Protein AF-A0A9E3B1V8-F1 (afdb_monomer)

Foldseek 3Di:
DQQLQAAQAQLDGDCVQQPPVDQKGFRPPPVDRDIDGSVVSSVSLVVQLVVVQVVVCVVPVDRLVPDPVPDPVSVVVSVVVSSPHHDDPVVVVVVVVPPDDD

Structure (mmCIF, N/CA/C/O backbone):
data_AF-A0A9E3B1V8-F1
#
_entry.id   AF-A0A9E3B1V8-F1
#
loop_
_atom_site.group_PDB
_atom_site.id
_atom_site.type_symbol
_atom_site.label_atom_id
_atom_site.label_alt_id
_atom_site.label_comp_id
_atom_site.label_asym_id
_atom_site.label_entity_id
_atom_site.label_seq_id
_atom_site.pdbx_PDB_ins_code
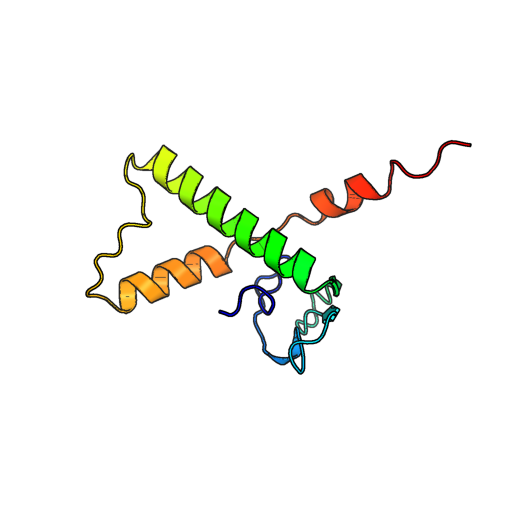_atom_site.Cartn_x
_atom_site.Cartn_y
_atom_site.Cartn_z
_atom_site.occupancy
_atom_site.B_iso_or_equiv
_atom_site.auth_seq_id
_atom_site.auth_comp_id
_atom_site.auth_asym_id
_atom_site.auth_atom_id
_atom_site.pdbx_PDB_model_num
ATOM 1 N N . ASP A 1 1 ? 4.212 -12.577 4.305 1.00 50.88 1 ASP A N 1
ATOM 2 C CA . ASP A 1 1 ? 3.612 -11.474 3.531 1.00 50.88 1 ASP A CA 1
ATOM 3 C C . ASP A 1 1 ? 2.993 -10.408 4.420 1.00 50.88 1 ASP A C 1
ATOM 5 O O . ASP A 1 1 ? 2.148 -10.707 5.257 1.00 50.88 1 ASP A O 1
ATOM 9 N N . TYR A 1 2 ? 3.456 -9.167 4.253 1.00 67.94 2 TYR A N 1
ATOM 10 C CA . TYR A 1 2 ? 3.103 -7.984 5.059 1.00 67.94 2 TYR A CA 1
ATOM 11 C C . TYR A 1 2 ? 2.197 -7.000 4.298 1.00 67.94 2 TYR A C 1
ATOM 13 O O . TYR A 1 2 ? 2.016 -5.856 4.714 1.00 67.94 2 TYR A O 1
ATOM 21 N N . THR A 1 3 ? 1.621 -7.427 3.170 1.00 80.62 3 THR A N 1
ATOM 22 C CA . THR A 1 3 ? 0.865 -6.568 2.243 1.00 80.62 3 THR A CA 1
ATOM 23 C C . THR A 1 3 ? -0.333 -5.887 2.890 1.00 80.62 3 THR A C 1
ATOM 25 O O . THR A 1 3 ? -0.633 -4.763 2.530 1.00 80.62 3 THR A O 1
ATOM 28 N N . SER A 1 4 ? -0.984 -6.487 3.886 1.00 87.94 4 SER A N 1
ATOM 29 C CA . SER A 1 4 ? -2.102 -5.855 4.605 1.00 87.94 4 SER A CA 1
ATOM 30 C C . SER A 1 4 ? -1.690 -5.103 5.883 1.00 87.94 4 SER A C 1
ATOM 32 O O . SER A 1 4 ? -2.557 -4.761 6.679 1.00 87.94 4 SER A O 1
ATOM 34 N N . LYS A 1 5 ? -0.387 -4.956 6.163 1.00 93.19 5 LYS A N 1
ATOM 35 C CA . LYS A 1 5 ? 0.152 -4.264 7.354 1.00 93.19 5 LYS A CA 1
ATOM 36 C C . LYS A 1 5 ? 0.862 -2.952 6.995 1.00 93.19 5 LYS A C 1
ATOM 38 O O . LYS A 1 5 ? 1.034 -2.104 7.867 1.00 93.19 5 LYS A O 1
ATOM 43 N N . ALA A 1 6 ? 1.247 -2.770 5.732 1.00 93.06 6 ALA A N 1
ATOM 44 C CA . ALA A 1 6 ? 1.850 -1.539 5.235 1.00 93.06 6 ALA A CA 1
ATOM 45 C C . ALA A 1 6 ? 0.778 -0.493 4.912 1.00 93.06 6 ALA A C 1
ATOM 47 O O . ALA A 1 6 ? -0.160 -0.771 4.160 1.00 93.06 6 ALA A O 1
ATOM 48 N N . CYS A 1 7 ? 0.914 0.709 5.470 1.00 93.44 7 CYS A N 1
ATOM 49 C CA . CYS A 1 7 ? 0.027 1.816 5.145 1.00 93.44 7 CYS A CA 1
ATOM 50 C C . CYS A 1 7 ? 0.293 2.302 3.715 1.00 93.44 7 CYS A C 1
ATOM 52 O O . CYS A 1 7 ? 1.395 2.783 3.451 1.00 93.44 7 CYS A O 1
ATOM 54 N N . PRO A 1 8 ? -0.700 2.267 2.809 1.00 92.88 8 PRO A N 1
ATOM 55 C CA . PRO A 1 8 ? -0.511 2.769 1.456 1.00 92.88 8 PRO A CA 1
ATOM 56 C C . PRO A 1 8 ? -0.336 4.294 1.435 1.00 92.88 8 PRO A C 1
ATOM 58 O O . PRO A 1 8 ? 0.227 4.813 0.487 1.00 92.88 8 PRO A O 1
ATOM 61 N N . MET A 1 9 ? -0.776 5.020 2.468 1.00 91.94 9 MET A N 1
ATOM 62 C CA . MET A 1 9 ? -0.729 6.489 2.498 1.00 91.94 9 MET A CA 1
ATOM 63 C C . MET A 1 9 ? 0.614 7.052 2.959 1.00 91.94 9 MET A C 1
ATOM 65 O O . MET A 1 9 ? 1.029 8.093 2.469 1.00 91.94 9 MET A O 1
ATOM 69 N N . CYS A 1 10 ? 1.288 6.389 3.905 1.00 91.81 10 CYS A N 1
ATOM 70 C CA . CYS A 1 10 ? 2.522 6.902 4.517 1.00 91.81 10 CYS A CA 1
ATOM 71 C C . CYS A 1 10 ? 3.670 5.881 4.570 1.00 91.81 10 CYS A C 1
ATOM 73 O O . CYS A 1 10 ? 4.753 6.211 5.040 1.00 91.81 10 CYS A O 1
ATOM 75 N N . GLY A 1 11 ? 3.448 4.632 4.146 1.00 90.50 11 GLY A N 1
ATOM 76 C CA . GLY A 1 11 ? 4.438 3.544 4.174 1.00 90.50 11 GLY A CA 1
ATOM 77 C C . GLY A 1 11 ? 4.680 2.896 5.533 1.00 90.50 11 GLY A C 1
ATOM 78 O O . GLY A 1 11 ? 5.280 1.822 5.591 1.00 90.50 11 GLY A O 1
ATOM 79 N N . HIS A 1 12 ? 4.187 3.499 6.621 1.00 92.06 12 HIS A N 1
ATOM 80 C CA . HIS A 1 12 ? 4.348 2.956 7.972 1.00 92.06 12 HIS A CA 1
ATOM 81 C C . HIS A 1 12 ? 3.822 1.525 8.038 1.00 92.06 12 HIS A C 1
ATOM 83 O O . HIS A 1 12 ? 2.657 1.264 7.719 1.00 92.06 12 HIS A O 1
ATOM 89 N N . THR A 1 13 ? 4.682 0.600 8.453 1.00 92.62 13 THR A N 1
ATOM 90 C CA . THR A 1 13 ? 4.381 -0.829 8.503 1.00 92.62 13 THR A CA 1
ATOM 91 C C . THR A 1 13 ? 4.586 -1.321 9.922 1.00 92.62 13 THR A C 1
ATOM 93 O O 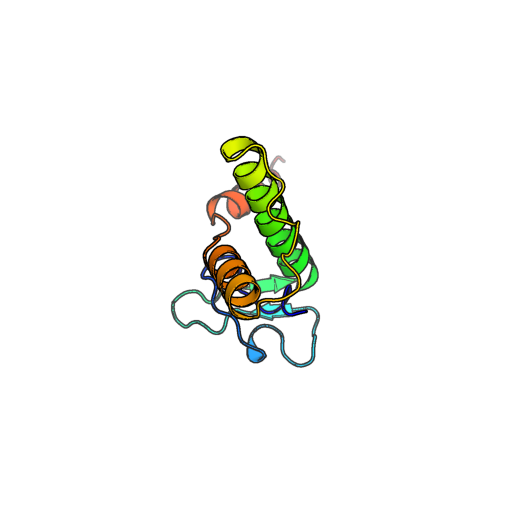. THR A 1 13 ? 5.701 -1.328 10.431 1.00 92.62 13 THR A O 1
ATOM 96 N N . GLN A 1 14 ? 3.505 -1.755 10.560 1.00 92.81 14 GLN A N 1
ATOM 97 C CA . GLN A 1 14 ? 3.538 -2.288 11.915 1.00 92.81 14 GLN A CA 1
ATOM 98 C C . GLN A 1 14 ? 2.481 -3.378 12.055 1.00 92.81 14 GLN A C 1
ATOM 100 O O . GLN A 1 14 ? 1.447 -3.352 11.387 1.00 92.81 14 GLN A O 1
ATOM 105 N N . GLU A 1 15 ? 2.718 -4.359 12.920 1.00 93.12 15 GLU A N 1
ATOM 106 C CA . GLU A 1 15 ? 1.740 -5.422 13.162 1.00 93.12 15 GLU A CA 1
ATOM 107 C C . GLU A 1 15 ? 0.423 -4.891 13.735 1.00 93.12 15 GLU A C 1
ATOM 109 O O . GLU A 1 15 ? -0.654 -5.315 13.314 1.00 93.12 15 GLU A O 1
ATOM 114 N N . SER A 1 16 ? 0.511 -3.895 14.613 1.00 94.81 16 SER A N 1
ATOM 115 C CA . SER A 1 16 ? -0.630 -3.180 15.181 1.00 94.81 16 SER A CA 1
ATOM 116 C C . SER A 1 16 ? -1.449 -2.405 14.146 1.00 94.81 16 SER A C 1
ATOM 118 O O . SER A 1 16 ? -2.581 -2.043 14.449 1.00 94.81 16 SER A O 1
ATOM 120 N N . ASN A 1 17 ? -0.961 -2.220 12.911 1.00 95.31 17 ASN A N 1
ATOM 121 C CA . ASN A 1 17 ? -1.788 -1.653 11.845 1.00 95.31 17 ASN A CA 1
ATOM 122 C C . ASN A 1 17 ? -2.942 -2.589 11.435 1.00 95.31 17 ASN A C 1
ATOM 124 O O . ASN A 1 17 ? -3.964 -2.133 10.923 1.00 95.31 17 ASN A O 1
ATOM 128 N N . ARG A 1 18 ? -2.780 -3.904 11.644 1.00 95.00 18 ARG A N 1
ATOM 129 C CA . ARG A 1 18 ? -3.806 -4.937 11.430 1.00 95.00 18 ARG A CA 1
ATOM 130 C C . ARG A 1 18 ? -3.699 -5.992 12.543 1.00 95.00 18 ARG A C 1
ATOM 132 O O . ARG A 1 18 ? -3.173 -7.089 12.307 1.00 95.00 18 ARG A O 1
ATOM 139 N N . PRO A 1 19 ? -4.175 -5.684 13.761 1.00 93.06 19 PRO A N 1
ATOM 140 C CA . PRO A 1 19 ? -4.017 -6.572 14.904 1.00 93.06 19 PRO A CA 1
ATOM 141 C C . PRO A 1 19 ? -4.773 -7.886 14.675 1.00 93.06 19 PRO A C 1
ATOM 143 O O . PRO A 1 19 ? -5.873 -7.895 14.118 1.00 93.06 19 PRO A O 1
ATOM 146 N N . ARG A 1 20 ? -4.174 -9.010 15.092 1.00 90.31 20 ARG A N 1
ATOM 147 C CA . ARG A 1 20 ? -4.755 -10.368 14.991 1.00 90.31 20 ARG A CA 1
ATOM 148 C C . ARG A 1 20 ? -5.254 -10.750 13.585 1.00 90.31 20 ARG A C 1
ATOM 150 O O . ARG A 1 20 ? -6.176 -11.547 13.457 1.00 90.31 20 ARG A O 1
ATOM 157 N N . LYS A 1 21 ? -4.667 -10.177 12.524 1.00 88.81 21 LYS A N 1
ATOM 158 C CA . LYS A 1 21 ? -5.115 -10.361 11.126 1.00 88.81 21 LYS A CA 1
ATOM 159 C C . LYS A 1 21 ? -6.601 -9.999 10.911 1.00 88.81 21 LYS A C 1
ATOM 161 O O . LYS A 1 21 ? -7.243 -10.542 10.017 1.00 88.81 21 LYS A O 1
ATOM 166 N N . GLY A 1 22 ? -7.139 -9.059 11.692 1.00 90.69 22 GLY A N 1
ATOM 167 C CA . GLY A 1 22 ? -8.542 -8.642 11.613 1.00 90.69 22 GLY A CA 1
ATOM 168 C C . GLY A 1 22 ? -8.937 -8.001 10.276 1.00 90.69 22 GLY A C 1
ATOM 169 O O . GLY A 1 22 ? -8.087 -7.659 9.455 1.00 90.69 22 GLY A O 1
ATOM 170 N N . LEU A 1 23 ? -10.242 -7.824 10.063 1.00 94.81 23 LEU A N 1
ATOM 171 C CA . LEU A 1 23 ? -10.806 -7.242 8.835 1.00 94.81 23 LEU A CA 1
ATOM 172 C C . LEU A 1 23 ? -10.520 -5.744 8.677 1.00 94.81 23 LEU A C 1
ATOM 174 O O . LEU A 1 23 ? -10.524 -5.226 7.564 1.00 94.81 23 LEU A O 1
ATOM 178 N N . ARG A 1 24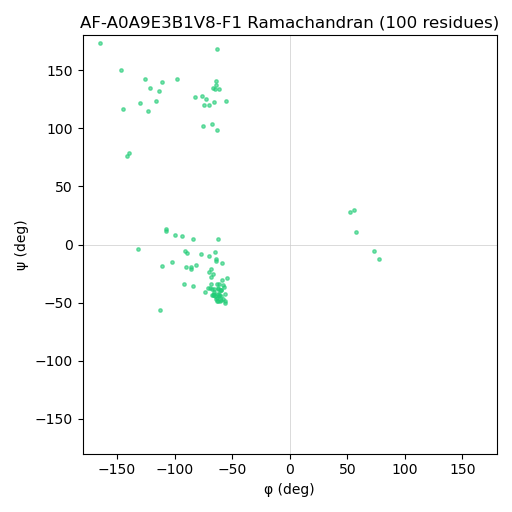 ? -10.256 -5.034 9.779 1.00 96.06 24 ARG A N 1
ATOM 179 C CA . ARG A 1 24 ? -9.946 -3.602 9.758 1.00 96.06 24 ARG A CA 1
ATOM 180 C C . ARG A 1 24 ? -8.445 -3.351 9.799 1.00 96.06 24 ARG A C 1
ATOM 182 O O . ARG A 1 24 ? -7.706 -4.023 10.517 1.00 96.06 24 ARG A O 1
ATOM 189 N N . PHE A 1 25 ? -8.038 -2.336 9.055 1.00 96.31 25 PHE A N 1
ATOM 190 C CA . PHE A 1 25 ? -6.721 -1.732 9.090 1.00 96.31 25 PHE A CA 1
ATOM 191 C C . PHE A 1 25 ? -6.822 -0.322 9.676 1.00 96.31 25 PHE A C 1
ATOM 193 O O . PHE A 1 25 ? -7.748 0.420 9.340 1.00 96.31 25 PHE A O 1
ATOM 200 N N . ALA A 1 26 ? -5.852 0.054 10.506 1.00 96.94 26 ALA A N 1
ATOM 201 C CA . ALA A 1 26 ? -5.691 1.409 11.018 1.00 96.94 26 ALA A CA 1
ATOM 202 C C . ALA A 1 26 ? -4.204 1.745 11.154 1.00 96.94 26 ALA A C 1
ATOM 204 O O . ALA A 1 26 ? -3.497 1.111 11.934 1.00 96.94 26 ALA A O 1
ATOM 205 N N . CYS A 1 27 ? -3.720 2.736 10.409 1.00 96.19 27 CYS A N 1
ATOM 206 C CA . CYS A 1 27 ? -2.328 3.154 10.479 1.00 96.19 27 CYS A CA 1
ATOM 207 C C . CYS A 1 27 ? -2.006 3.746 11.857 1.00 96.19 27 CYS A C 1
ATOM 209 O O . CYS A 1 27 ? -2.617 4.729 12.262 1.00 96.19 27 CYS A O 1
ATOM 211 N N . GLN A 1 28 ? -1.014 3.175 12.540 1.00 96.81 28 GLN A N 1
ATOM 212 C CA . GLN A 1 28 ? -0.558 3.626 13.860 1.00 96.81 28 GLN A CA 1
ATOM 213 C C . GLN A 1 28 ? 0.444 4.791 13.800 1.00 96.81 28 GLN A C 1
ATOM 215 O O . GLN A 1 28 ? 0.986 5.192 14.824 1.00 96.81 28 GLN A O 1
ATOM 220 N N . ASN A 1 29 ? 0.721 5.335 12.611 1.00 95.19 29 ASN A N 1
ATOM 221 C CA . ASN A 1 29 ? 1.494 6.566 12.505 1.00 95.19 29 ASN A CA 1
ATOM 222 C C . ASN A 1 29 ? 0.606 7.752 12.912 1.00 95.19 29 ASN A C 1
ATOM 224 O O . ASN A 1 29 ? -0.408 8.014 12.257 1.00 95.19 29 ASN A O 1
ATOM 228 N N . ASN A 1 30 ? 1.033 8.471 13.954 1.00 94.19 30 ASN A N 1
ATOM 229 C CA . ASN A 1 30 ? 0.326 9.602 14.558 1.00 94.19 30 ASN A CA 1
ATOM 230 C C . ASN A 1 30 ? -0.033 10.714 13.561 1.00 94.19 30 ASN A C 1
ATOM 232 O O . ASN A 1 30 ? -1.035 11.392 13.755 1.00 94.19 30 ASN A O 1
ATOM 236 N N . THR A 1 31 ? 0.744 10.899 12.491 1.00 94.62 31 THR A N 1
ATOM 237 C CA . THR A 1 31 ? 0.468 11.929 11.473 1.00 94.62 31 THR A CA 1
ATOM 238 C C . THR A 1 31 ? -0.393 11.431 10.310 1.00 94.62 31 THR A C 1
ATOM 240 O O . THR A 1 31 ? -0.765 12.224 9.451 1.00 94.62 31 THR A O 1
ATOM 243 N N . CYS A 1 32 ? -0.713 10.132 10.251 1.00 93.75 32 CYS A N 1
ATOM 244 C CA . CYS A 1 32 ? -1.457 9.531 9.143 1.00 93.75 32 CYS A CA 1
ATOM 245 C C . CYS A 1 32 ? -2.852 9.048 9.549 1.00 93.75 32 CYS A C 1
ATOM 247 O O . CYS A 1 32 ? -3.829 9.415 8.905 1.00 93.75 32 CYS A O 1
ATOM 249 N N . GLY A 1 33 ? -2.954 8.172 10.555 1.00 94.19 33 GLY A N 1
ATOM 250 C CA . GLY A 1 33 ? -4.239 7.660 11.055 1.00 94.19 33 GLY A CA 1
ATOM 251 C C . GLY A 1 33 ? -5.149 6.950 10.034 1.00 94.19 33 GLY A C 1
ATOM 252 O O . GLY A 1 33 ? -6.311 6.697 10.338 1.00 94.19 33 GLY A O 1
ATOM 253 N N . TYR A 1 34 ? -4.674 6.628 8.824 1.00 94.50 34 TYR A N 1
ATOM 254 C CA . TYR A 1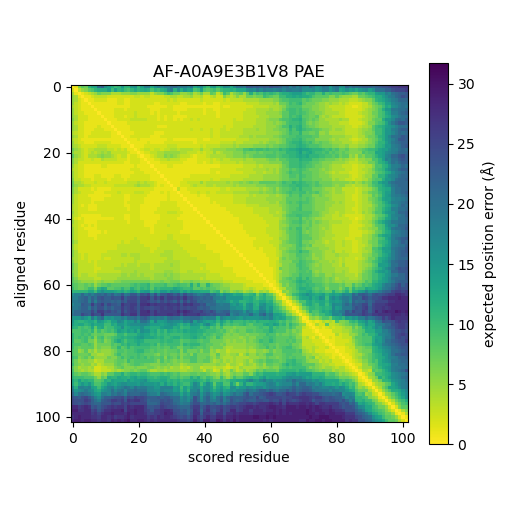 34 ? -5.522 6.109 7.745 1.00 94.50 34 TYR A CA 1
ATOM 255 C C . TYR A 1 34 ? -6.195 4.775 8.099 1.00 94.50 34 TYR A C 1
ATOM 257 O O . TYR A 1 34 ? -5.523 3.843 8.549 1.00 94.50 34 TYR A O 1
ATOM 265 N N . THR A 1 35 ? -7.499 4.648 7.834 1.00 95.25 35 THR A N 1
ATOM 266 C CA . THR A 1 35 ? -8.281 3.435 8.126 1.00 95.25 35 THR A CA 1
ATOM 267 C C . THR A 1 35 ? -9.009 2.913 6.890 1.00 95.25 35 THR A C 1
ATOM 269 O O . THR A 1 35 ? -9.475 3.687 6.056 1.00 95.25 35 THR A O 1
ATOM 272 N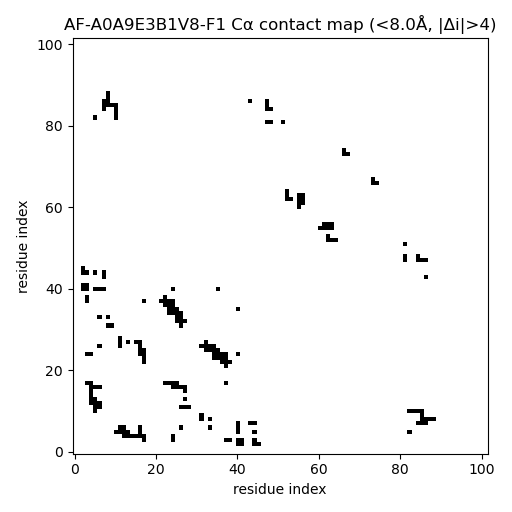 N . LEU A 1 36 ? -9.080 1.584 6.750 1.00 95.19 36 LEU A N 1
ATOM 273 C CA . LEU A 1 36 ? -9.800 0.913 5.659 1.00 95.19 36 LEU A CA 1
ATOM 274 C C . LEU A 1 36 ? -10.012 -0.580 5.975 1.00 95.19 36 LEU A C 1
ATOM 276 O O . LEU A 1 36 ? -9.463 -1.110 6.942 1.00 95.19 36 LEU A O 1
ATOM 280 N N . HIS A 1 37 ? -10.770 -1.290 5.137 1.00 95.81 37 HIS A N 1
ATOM 281 C CA . HIS A 1 37 ? -10.780 -2.753 5.131 1.00 95.81 37 HIS A CA 1
ATOM 282 C C . HIS A 1 37 ? -9.408 -3.321 4.730 1.00 95.81 37 HIS A C 1
ATOM 284 O O . HIS A 1 37 ? -8.783 -2.854 3.773 1.00 95.81 37 HIS A O 1
ATOM 290 N N . ALA A 1 38 ? -8.951 -4.358 5.428 1.00 94.75 38 ALA A N 1
ATOM 291 C CA . ALA A 1 38 ? -7.636 -4.962 5.234 1.00 94.75 38 ALA A CA 1
ATOM 292 C C . ALA A 1 38 ? -7.439 -5.534 3.820 1.00 94.75 38 ALA A C 1
ATOM 294 O O . ALA A 1 38 ? -6.337 -5.444 3.278 1.00 94.75 38 ALA A O 1
ATOM 295 N N . ASP A 1 39 ? -8.496 -6.061 3.201 1.00 94.56 39 ASP A N 1
ATOM 296 C CA . ASP A 1 39 ? -8.426 -6.585 1.830 1.00 94.56 39 ASP A CA 1
ATOM 297 C C . ASP A 1 39 ? -8.241 -5.469 0.798 1.00 94.56 39 ASP A C 1
ATOM 299 O O . ASP A 1 39 ? -7.454 -5.616 -0.133 1.00 94.56 39 ASP A O 1
ATOM 303 N N . LEU A 1 40 ? -8.878 -4.308 1.001 1.00 94.06 40 LEU A N 1
ATOM 304 C CA . LEU A 1 40 ? -8.679 -3.137 0.141 1.00 94.06 40 LEU A CA 1
ATOM 305 C C . LEU A 1 40 ? -7.266 -2.563 0.296 1.00 94.06 40 LEU A C 1
ATOM 307 O O . LEU A 1 40 ? -6.654 -2.161 -0.692 1.00 94.06 40 LEU A O 1
ATOM 311 N N . ILE A 1 41 ? -6.719 -2.559 1.517 1.00 94.81 41 ILE A N 1
ATOM 312 C CA . ILE A 1 41 ? -5.307 -2.219 1.756 1.00 94.81 41 ILE A CA 1
ATOM 313 C C . ILE A 1 41 ? -4.394 -3.181 0.996 1.00 94.81 41 ILE A C 1
ATOM 315 O O . ILE A 1 41 ? -3.485 -2.740 0.292 1.00 94.81 41 ILE A O 1
ATOM 319 N N . GLY A 1 42 ? -4.661 -4.486 1.098 1.00 93.06 42 GLY A N 1
ATOM 320 C CA . GLY A 1 42 ? -3.932 -5.514 0.363 1.00 93.06 42 GLY A CA 1
ATOM 321 C C . GLY A 1 42 ? -3.975 -5.277 -1.146 1.00 93.06 42 GLY A C 1
ATOM 322 O O . GLY A 1 42 ? -2.923 -5.212 -1.778 1.00 93.06 42 GLY A O 1
ATOM 323 N N . ALA A 1 43 ? -5.167 -5.060 -1.706 1.00 93.62 43 ALA A N 1
ATOM 324 C CA . ALA A 1 43 ? -5.369 -4.798 -3.129 1.00 93.62 43 ALA A CA 1
ATOM 325 C C . ALA A 1 43 ? -4.614 -3.548 -3.608 1.00 93.62 43 ALA A C 1
ATOM 327 O O . ALA A 1 43 ? -3.942 -3.589 -4.640 1.00 93.62 43 ALA A O 1
ATOM 328 N N . ARG A 1 44 ? -4.655 -2.450 -2.842 1.00 93.00 44 ARG A N 1
ATOM 329 C CA . ARG A 1 44 ? -3.905 -1.223 -3.161 1.00 93.00 44 ARG A CA 1
ATOM 330 C C . ARG A 1 44 ? -2.401 -1.456 -3.145 1.00 93.00 44 ARG A C 1
ATOM 332 O O . ARG A 1 44 ? -1.718 -1.065 -4.085 1.00 93.00 44 ARG A O 1
ATOM 339 N N . ASN A 1 45 ? -1.889 -2.138 -2.126 1.00 92.25 45 ASN A N 1
ATOM 340 C CA . ASN A 1 45 ? -0.461 -2.425 -2.024 1.00 92.25 45 ASN A CA 1
ATOM 341 C C . ASN A 1 45 ? 0.027 -3.355 -3.141 1.00 92.25 45 ASN A C 1
ATOM 343 O O . ASN A 1 45 ? 1.111 -3.139 -3.680 1.00 92.25 45 ASN A O 1
ATOM 347 N N . VAL A 1 46 ? -0.771 -4.354 -3.532 1.00 91.25 46 VAL A N 1
ATOM 348 C CA . VAL A 1 46 ? -0.479 -5.190 -4.707 1.00 91.25 46 VAL A CA 1
ATOM 349 C C . VAL A 1 46 ? -0.468 -4.337 -5.975 1.00 91.25 46 VAL A C 1
ATOM 351 O O . VAL A 1 46 ? 0.508 -4.377 -6.716 1.00 91.25 46 VAL A O 1
ATOM 354 N N . THR A 1 47 ? -1.487 -3.498 -6.176 1.00 91.56 47 THR A N 1
ATOM 355 C CA . THR A 1 47 ? -1.587 -2.601 -7.339 1.00 91.56 47 THR A CA 1
ATOM 356 C C . THR A 1 47 ? -0.367 -1.686 -7.456 1.00 91.56 47 THR A C 1
ATOM 358 O O . THR A 1 47 ? 0.243 -1.617 -8.520 1.00 91.56 47 THR A O 1
ATOM 361 N N . LEU A 1 48 ? 0.039 -1.029 -6.363 1.00 89.12 48 LEU A N 1
ATOM 362 C CA . LEU A 1 48 ? 1.219 -0.158 -6.332 1.00 89.12 48 LEU A CA 1
ATOM 363 C C . LEU A 1 48 ? 2.492 -0.911 -6.740 1.00 89.12 48 LEU A C 1
ATOM 365 O O . LEU A 1 48 ? 3.244 -0.436 -7.591 1.00 89.12 48 LEU A O 1
ATOM 369 N N . ARG A 1 49 ? 2.714 -2.111 -6.186 1.00 88.06 49 ARG A N 1
ATOM 370 C CA . ARG A 1 49 ? 3.871 -2.947 -6.544 1.00 88.06 49 ARG A CA 1
ATOM 371 C C . ARG A 1 49 ? 3.849 -3.338 -8.019 1.00 88.06 49 ARG A C 1
ATOM 373 O O . ARG A 1 49 ? 4.876 -3.233 -8.682 1.00 88.06 49 ARG A O 1
ATOM 380 N N . THR A 1 50 ? 2.694 -3.747 -8.541 1.00 89.56 50 THR A N 1
ATOM 381 C CA . THR A 1 50 ? 2.534 -4.113 -9.955 1.00 89.56 50 THR A CA 1
ATOM 382 C C . THR A 1 50 ? 2.822 -2.934 -10.879 1.00 89.56 50 THR A C 1
ATOM 384 O O . THR A 1 50 ? 3.547 -3.093 -11.860 1.00 89.56 50 THR A O 1
ATOM 387 N N . LEU A 1 51 ? 2.305 -1.743 -10.562 1.00 88.81 51 LEU A N 1
ATOM 388 C CA . LEU A 1 51 ? 2.560 -0.536 -11.349 1.00 88.81 51 LEU A CA 1
ATOM 389 C C . LEU A 1 51 ? 4.047 -0.189 -11.380 1.00 88.81 51 LEU A C 1
ATOM 391 O O . LEU A 1 51 ? 4.573 0.107 -12.450 1.00 88.81 51 LEU A O 1
ATOM 395 N N . LEU A 1 52 ? 4.741 -0.284 -10.246 1.00 86.12 52 LEU A N 1
ATOM 396 C CA . LEU A 1 52 ? 6.176 -0.022 -10.204 1.00 86.12 52 LEU A CA 1
ATOM 397 C C . LEU A 1 52 ? 6.981 -1.056 -10.995 1.00 86.12 52 LEU A C 1
ATOM 399 O O . LEU A 1 52 ? 7.872 -0.671 -11.744 1.00 86.12 52 LEU A O 1
ATOM 403 N N . VAL A 1 53 ? 6.661 -2.349 -10.875 1.00 85.62 53 VAL A N 1
ATOM 404 C CA . VAL A 1 53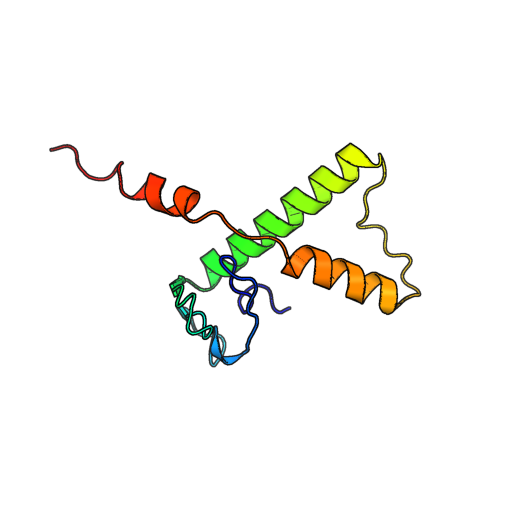 ? 7.303 -3.395 -11.695 1.00 85.62 53 VAL A CA 1
ATOM 405 C C . VAL A 1 53 ? 7.125 -3.095 -13.179 1.00 85.62 53 VAL A C 1
ATOM 407 O O . VAL A 1 53 ? 8.075 -3.200 -13.949 1.00 85.62 53 VAL A O 1
ATOM 410 N N . ARG A 1 54 ? 5.921 -2.674 -13.577 1.00 89.12 54 ARG A N 1
ATOM 411 C CA . ARG A 1 54 ? 5.632 -2.309 -14.963 1.00 89.12 54 ARG A CA 1
ATOM 412 C C . ARG A 1 54 ? 6.424 -1.081 -15.413 1.00 89.12 54 ARG A C 1
ATOM 414 O O . ARG A 1 54 ? 6.966 -1.099 -16.510 1.00 89.12 54 ARG A O 1
ATOM 421 N N . GLN A 1 55 ? 6.499 -0.031 -14.596 1.00 87.94 55 GLN A N 1
ATOM 422 C CA . GLN A 1 55 ? 7.273 1.175 -14.914 1.00 87.94 55 GLN A CA 1
ATOM 423 C C . GLN A 1 55 ? 8.765 0.878 -15.054 1.00 87.94 55 GLN A C 1
ATOM 425 O O . GLN A 1 55 ? 9.413 1.370 -15.973 1.00 87.94 55 GLN A O 1
ATOM 430 N N . ASP A 1 56 ? 9.301 0.067 -14.150 1.00 85.69 56 ASP A N 1
ATOM 431 C CA . ASP A 1 56 ? 10.703 -0.321 -14.145 1.00 85.69 56 ASP A CA 1
ATOM 432 C C . ASP A 1 56 ? 11.053 -1.177 -15.373 1.00 85.69 56 ASP A C 1
ATOM 434 O O . ASP A 1 56 ? 12.050 -0.909 -16.045 1.00 85.69 56 ASP A O 1
ATOM 438 N N . TRP A 1 57 ? 10.163 -2.100 -15.755 1.00 85.62 57 TRP A N 1
ATOM 439 C CA . TRP A 1 57 ? 10.279 -2.843 -17.009 1.00 85.62 57 TRP A CA 1
ATOM 440 C C . TRP A 1 57 ? 10.249 -1.933 -18.240 1.00 85.62 57 TRP A C 1
ATOM 442 O O . TRP A 1 57 ? 11.130 -2.029 -19.088 1.00 85.62 57 TRP A O 1
ATOM 452 N N . ILE A 1 58 ? 9.287 -1.008 -18.320 1.00 89.75 58 ILE A N 1
ATOM 453 C CA . ILE A 1 58 ? 9.190 -0.051 -19.435 1.00 89.75 58 ILE A CA 1
ATOM 454 C C . ILE A 1 58 ? 10.453 0.816 -19.530 1.00 89.75 58 ILE A C 1
ATOM 456 O O . ILE A 1 58 ? 10.913 1.111 -20.629 1.00 89.75 58 ILE A O 1
ATOM 460 N N . ARG A 1 59 ? 11.022 1.227 -18.391 1.00 84.44 59 ARG A N 1
ATOM 461 C CA . ARG A 1 59 ? 12.206 2.095 -18.341 1.00 84.44 59 ARG A CA 1
ATOM 462 C C . ARG A 1 59 ? 13.494 1.373 -18.729 1.00 84.44 59 ARG A C 1
ATOM 464 O O . ARG A 1 59 ? 14.347 1.978 -19.366 1.00 84.44 59 ARG A O 1
ATOM 471 N N . THR A 1 60 ? 13.672 0.136 -18.277 1.00 84.19 60 THR A N 1
ATOM 472 C CA . THR A 1 60 ? 14.955 -0.578 -18.393 1.00 84.19 60 THR A CA 1
ATOM 473 C C . THR A 1 60 ? 14.972 -1.607 -19.519 1.00 84.19 60 THR A C 1
ATOM 475 O O . THR A 1 60 ? 16.040 -2.088 -19.880 1.00 84.19 60 THR A O 1
ATOM 478 N N . GLY A 1 61 ? 13.805 -1.983 -20.054 1.00 86.38 61 GLY A N 1
ATOM 479 C CA . GLY A 1 61 ? 13.651 -3.123 -20.960 1.00 86.38 61 GLY A CA 1
ATOM 480 C C . GLY A 1 61 ? 13.761 -4.485 -20.262 1.00 86.38 61 GLY A C 1
ATOM 481 O O . GLY A 1 61 ? 13.488 -5.512 -20.880 1.00 86.38 61 GLY A O 1
ATOM 482 N N . CYS A 1 62 ? 14.094 -4.511 -18.968 1.00 79.31 62 CYS A N 1
ATOM 483 C CA . CYS A 1 62 ? 14.307 -5.718 -18.178 1.00 79.31 62 CYS A CA 1
ATOM 484 C C . CYS A 1 62 ? 13.229 -5.842 -17.105 1.00 79.31 62 CYS A C 1
ATOM 486 O O . CYS A 1 62 ? 12.937 -4.901 -16.370 1.00 79.31 62 CYS A O 1
ATOM 488 N N . LEU A 1 63 ? 12.617 -7.018 -16.982 1.00 71.06 63 LEU A N 1
ATOM 489 C CA . LEU A 1 63 ? 11.664 -7.250 -15.905 1.00 71.06 63 LEU A CA 1
ATOM 490 C C . LEU A 1 63 ? 12.450 -7.435 -14.598 1.00 71.06 63 LEU A C 1
ATOM 492 O O . LEU A 1 63 ? 12.972 -8.516 -14.338 1.00 71.06 63 LEU A O 1
ATOM 496 N N . SER A 1 64 ? 12.513 -6.409 -13.742 1.00 63.03 64 SER A N 1
ATOM 497 C CA . SER A 1 64 ? 13.230 -6.475 -12.449 1.00 63.03 64 SER A CA 1
ATOM 498 C C . SER A 1 64 ? 12.694 -7.503 -11.453 1.00 63.03 64 SER A C 1
ATOM 500 O O . SER A 1 64 ? 13.144 -7.551 -10.310 1.00 63.03 64 SER A O 1
ATOM 502 N N . THR A 1 65 ? 11.703 -8.313 -11.832 1.00 59.38 65 THR A N 1
ATOM 503 C CA . THR A 1 65 ? 11.306 -9.488 -11.056 1.00 59.38 65 THR A CA 1
ATOM 504 C C . THR A 1 65 ? 12.255 -10.661 -11.234 1.00 59.38 65 THR A C 1
ATOM 506 O O . THR A 1 65 ? 12.033 -11.626 -10.517 1.00 59.38 65 THR A O 1
ATOM 509 N N . ILE A 1 66 ? 13.239 -10.630 -12.147 1.00 55.78 66 ILE A N 1
ATOM 510 C CA . ILE A 1 66 ? 14.300 -11.646 -12.176 1.00 55.78 66 ILE A CA 1
ATOM 511 C C . ILE A 1 66 ? 15.119 -11.435 -10.902 1.00 55.78 66 ILE A C 1
ATOM 513 O O . ILE A 1 66 ? 15.869 -10.460 -10.824 1.00 55.78 66 ILE A O 1
ATOM 517 N N . PRO A 1 67 ? 14.962 -12.271 -9.865 1.00 53.03 67 PRO A N 1
ATOM 518 C CA . PRO A 1 67 ? 15.864 -12.197 -8.743 1.00 53.03 67 PRO A CA 1
ATOM 519 C C . PRO A 1 67 ? 17.174 -12.784 -9.261 1.00 53.03 67 PRO A C 1
ATOM 521 O O . PRO A 1 67 ? 17.190 -13.936 -9.699 1.00 53.03 67 PRO A O 1
ATOM 524 N N . ASP A 1 68 ? 18.281 -12.054 -9.162 1.00 54.22 68 ASP A N 1
ATOM 525 C CA . ASP A 1 68 ? 19.501 -12.787 -8.850 1.00 54.22 68 ASP A CA 1
ATOM 526 C C . ASP A 1 68 ? 19.242 -13.377 -7.459 1.00 54.22 68 ASP A C 1
ATOM 528 O O . ASP A 1 68 ? 19.195 -12.671 -6.449 1.00 54.22 68 ASP A O 1
ATOM 532 N N . ALA A 1 69 ? 18.845 -14.651 -7.430 1.00 54.62 69 ALA A N 1
ATOM 533 C CA . ALA A 1 69 ? 18.288 -15.295 -6.245 1.00 54.62 69 ALA A CA 1
ATOM 534 C C . ALA A 1 69 ? 19.302 -15.396 -5.091 1.00 54.62 69 ALA A C 1
ATOM 536 O O . ALA A 1 69 ? 18.911 -15.797 -3.987 1.00 54.62 69 ALA A O 1
ATOM 537 N N . SER A 1 70 ? 20.559 -15.021 -5.349 1.00 57.25 70 SER A N 1
ATOM 538 C CA . SER A 1 70 ? 21.713 -15.211 -4.483 1.00 57.25 70 SER A CA 1
ATOM 539 C C . SER A 1 70 ? 21.927 -14.118 -3.426 1.00 57.25 70 SER A C 1
ATOM 541 O O . SER A 1 70 ? 22.522 -14.435 -2.398 1.00 57.25 70 SER A O 1
ATOM 543 N N . ASP A 1 71 ? 21.390 -12.895 -3.580 1.00 70.31 71 ASP A N 1
ATOM 544 C CA . ASP A 1 71 ? 21.723 -11.785 -2.668 1.00 70.31 71 ASP A CA 1
ATOM 545 C C . ASP A 1 71 ? 20.533 -11.247 -1.839 1.00 70.31 71 ASP A C 1
ATOM 547 O O . ASP A 1 71 ? 19.489 -10.819 -2.349 1.00 70.31 71 ASP A O 1
ATOM 551 N N . ASN A 1 72 ? 20.689 -11.265 -0.513 1.00 70.62 72 ASN A N 1
ATOM 552 C CA . ASN A 1 72 ? 19.724 -10.719 0.442 1.00 70.62 72 ASN A CA 1
ATOM 553 C C . ASN A 1 72 ? 19.647 -9.186 0.376 1.00 70.62 72 ASN A C 1
ATOM 555 O O . ASN A 1 72 ? 18.582 -8.623 0.646 1.00 70.62 72 ASN A O 1
ATOM 559 N N . GLU A 1 73 ? 20.731 -8.517 -0.021 1.00 72.81 73 GLU A N 1
ATOM 560 C CA . GLU A 1 73 ? 20.789 -7.061 -0.162 1.00 72.81 73 GLU A CA 1
ATOM 561 C C . GLU A 1 73 ? 19.901 -6.581 -1.317 1.00 72.81 73 GLU A C 1
ATOM 563 O O . GLU A 1 73 ? 19.077 -5.677 -1.149 1.00 72.81 73 GLU A O 1
ATOM 568 N N . ALA A 1 74 ? 19.940 -7.285 -2.453 1.00 67.25 74 ALA A N 1
ATOM 569 C CA . ALA A 1 74 ? 19.059 -7.022 -3.590 1.00 67.25 74 ALA A CA 1
ATOM 570 C C . ALA A 1 74 ? 17.569 -7.187 -3.225 1.00 67.25 74 ALA A C 1
ATOM 572 O O . ALA A 1 74 ? 16.718 -6.383 -3.629 1.00 67.25 74 ALA A O 1
ATOM 573 N N . LYS A 1 75 ? 17.234 -8.196 -2.405 1.00 63.81 75 LYS A N 1
ATOM 574 C CA . LYS A 1 75 ? 15.866 -8.389 -1.889 1.00 63.81 75 LYS A CA 1
ATOM 575 C C . LYS A 1 75 ? 15.450 -7.252 -0.951 1.00 63.81 75 LYS A C 1
ATOM 577 O O . LYS A 1 75 ? 14.322 -6.765 -1.065 1.00 63.81 75 LYS A O 1
ATOM 582 N N . ALA A 1 76 ? 16.337 -6.811 -0.058 1.00 70.75 76 ALA A N 1
ATOM 583 C CA . ALA A 1 76 ? 16.073 -5.714 0.872 1.00 70.75 76 ALA A CA 1
ATOM 584 C C . ALA A 1 76 ? 15.844 -4.381 0.137 1.00 70.75 76 ALA A C 1
ATOM 586 O O . ALA A 1 76 ? 14.831 -3.719 0.373 1.00 70.75 76 ALA A O 1
ATOM 587 N N . ALA A 1 77 ? 16.704 -4.040 -0.827 1.00 72.12 77 ALA A N 1
ATOM 588 C CA . ALA A 1 77 ? 16.587 -2.820 -1.627 1.00 72.12 77 ALA A CA 1
ATOM 589 C C . ALA A 1 77 ? 15.265 -2.758 -2.415 1.00 72.12 77 ALA A C 1
ATOM 591 O O . ALA A 1 77 ? 14.602 -1.718 -2.483 1.00 72.12 77 ALA A O 1
ATOM 592 N N . ARG A 1 78 ? 14.815 -3.892 -2.967 1.00 70.69 78 ARG A N 1
ATOM 593 C CA . ARG A 1 78 ? 13.526 -3.981 -3.670 1.00 70.69 78 ARG A CA 1
ATOM 594 C C . ARG A 1 78 ? 12.339 -3.767 -2.733 1.00 70.69 78 ARG A C 1
ATOM 596 O O . ARG A 1 78 ? 11.403 -3.047 -3.084 1.00 70.69 78 ARG A O 1
ATOM 603 N N . LEU A 1 79 ? 12.375 -4.367 -1.541 1.00 69.81 79 LEU A N 1
ATOM 604 C CA . LEU A 1 79 ? 11.344 -4.157 -0.522 1.00 69.81 79 LEU A CA 1
ATOM 605 C C . LEU A 1 79 ? 11.290 -2.695 -0.069 1.00 69.81 79 LEU A C 1
ATOM 607 O O . LEU A 1 79 ? 10.191 -2.167 0.098 1.00 69.81 79 LEU A O 1
ATOM 611 N N . GLN A 1 80 ? 12.441 -2.033 0.061 1.00 75.19 80 GLN A N 1
ATOM 612 C CA . GLN A 1 80 ? 12.516 -0.615 0.403 1.00 75.19 80 GLN A CA 1
ATOM 613 C C . GLN A 1 80 ? 11.875 0.265 -0.675 1.00 75.19 80 GLN A C 1
ATOM 615 O O . GLN A 1 80 ? 10.981 1.049 -0.362 1.00 75.19 80 GLN A O 1
ATOM 620 N N . ARG A 1 81 ? 12.217 0.063 -1.955 1.00 75.81 81 ARG A N 1
ATOM 621 C CA . ARG A 1 81 ? 11.602 0.812 -3.066 1.00 75.81 81 ARG A CA 1
ATOM 622 C C . ARG A 1 81 ? 10.07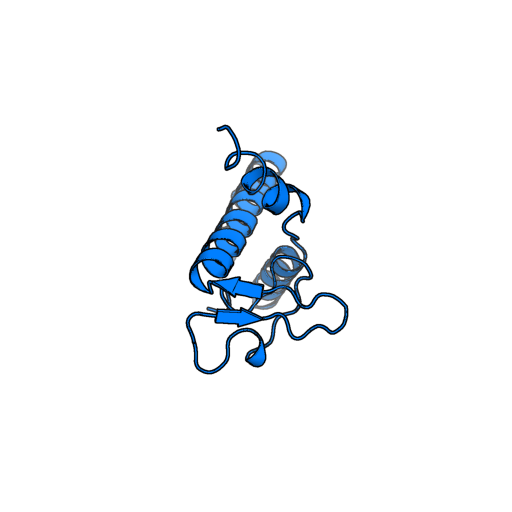5 0.655 -3.086 1.00 75.81 81 ARG A C 1
ATOM 624 O O . ARG A 1 81 ? 9.344 1.595 -3.383 1.00 75.81 81 ARG A O 1
ATOM 631 N N . TYR A 1 82 ? 9.563 -0.526 -2.738 1.00 75.00 82 TYR A N 1
ATOM 632 C CA . TYR A 1 82 ? 8.117 -0.757 -2.615 1.00 75.00 82 TYR A CA 1
ATOM 633 C C . TYR A 1 82 ? 7.508 -0.057 -1.409 1.00 75.00 82 TYR A C 1
ATOM 635 O O . TYR A 1 82 ? 6.381 0.432 -1.487 1.00 75.00 82 TYR A O 1
ATOM 643 N N . ALA A 1 83 ? 8.244 -0.012 -0.302 1.00 70.94 83 ALA A N 1
ATOM 644 C CA . ALA A 1 83 ? 7.839 0.665 0.915 1.00 70.94 83 ALA A CA 1
ATOM 645 C C . ALA A 1 83 ? 7.844 2.191 0.782 1.00 70.94 83 ALA A C 1
ATOM 647 O O . ALA A 1 83 ? 7.311 2.841 1.673 1.00 70.94 83 ALA A O 1
ATOM 648 N N . GLU A 1 84 ? 8.381 2.771 -0.294 1.00 80.44 84 GLU A N 1
ATOM 649 C CA . GLU A 1 84 ? 8.354 4.212 -0.589 1.00 80.44 84 GLU A CA 1
ATOM 650 C C . GLU A 1 84 ? 7.128 4.646 -1.408 1.00 80.44 84 GLU A C 1
ATOM 652 O O . GLU A 1 84 ? 6.740 5.811 -1.358 1.00 80.44 84 GLU A O 1
ATOM 657 N N . LEU A 1 85 ? 6.453 3.721 -2.099 1.00 82.25 85 LEU A N 1
ATOM 658 C CA . LEU A 1 85 ? 5.266 4.035 -2.899 1.00 82.25 85 LEU A CA 1
ATOM 659 C C . LEU A 1 85 ? 4.092 4.482 -2.027 1.00 82.25 85 LEU A C 1
ATOM 661 O O . LEU A 1 85 ? 3.764 3.846 -1.021 1.00 82.25 85 LEU A O 1
ATOM 665 N N . ARG A 1 86 ? 3.420 5.558 -2.441 1.00 87.25 86 ARG A N 1
ATOM 666 C CA . ARG A 1 86 ? 2.268 6.120 -1.733 1.00 87.25 86 ARG A CA 1
ATOM 667 C 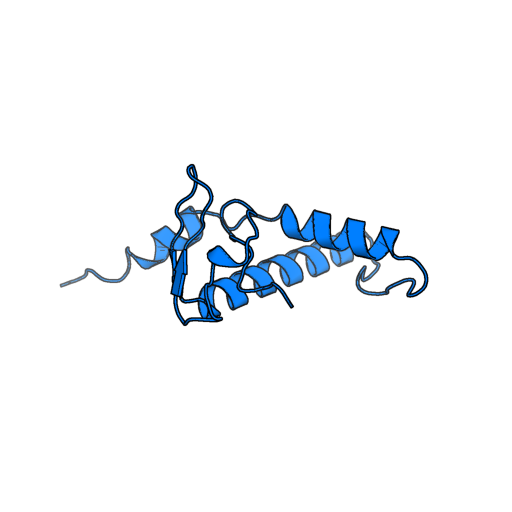C . ARG A 1 86 ? 1.044 6.141 -2.635 1.00 87.25 86 ARG A C 1
ATOM 669 O O . ARG A 1 86 ? 1.116 6.527 -3.797 1.00 87.25 86 ARG A O 1
ATOM 676 N N . TRP A 1 87 ? -0.086 5.719 -2.088 1.00 86.44 87 TRP A N 1
ATOM 677 C CA . TRP A 1 87 ? -1.395 5.895 -2.691 1.00 86.44 87 TRP A CA 1
ATOM 678 C C . TRP A 1 87 ? -1.828 7.348 -2.507 1.00 86.44 87 TRP A C 1
ATOM 680 O O . TRP A 1 87 ? -1.816 7.852 -1.384 1.00 86.44 87 TRP A O 1
ATOM 690 N N . SER A 1 88 ? -2.212 8.017 -3.596 1.00 81.00 88 SER A N 1
ATOM 691 C CA . SER A 1 88 ? -2.696 9.397 -3.513 1.00 81.00 88 SER A CA 1
ATOM 692 C C . SER A 1 88 ? -4.017 9.461 -2.725 1.00 81.00 88 SER A C 1
ATOM 694 O O . SER A 1 88 ? -4.922 8.657 -2.993 1.00 81.00 88 SER A O 1
ATOM 696 N N . PRO A 1 89 ? -4.176 10.409 -1.781 1.00 66.25 89 PRO A N 1
ATOM 697 C CA . PRO A 1 89 ? -5.449 10.644 -1.099 1.00 66.25 89 PRO A CA 1
ATOM 698 C C . PRO A 1 89 ? -6.583 10.982 -2.075 1.00 66.25 89 PRO A C 1
ATOM 700 O O . PRO A 1 89 ? -7.710 10.525 -1.885 1.00 66.25 89 PRO A O 1
ATOM 703 N N . GLU A 1 90 ? -6.275 11.700 -3.158 1.00 65.94 90 GLU A N 1
ATOM 704 C CA . GLU A 1 90 ? -7.242 12.171 -4.161 1.00 65.94 90 GLU A CA 1
ATOM 705 C C . GLU A 1 90 ? -7.938 11.012 -4.883 1.00 65.94 90 GLU A C 1
ATOM 707 O O . GLU A 1 90 ? -9.139 11.057 -5.142 1.00 65.94 90 GLU A O 1
ATOM 712 N N . ALA A 1 91 ? -7.222 9.902 -5.093 1.00 60.72 91 ALA A N 1
ATOM 713 C CA . ALA A 1 91 ? -7.790 8.679 -5.656 1.00 60.72 91 ALA A CA 1
ATOM 714 C C . ALA A 1 91 ? -8.870 8.038 -4.757 1.00 60.72 91 ALA A C 1
ATOM 716 O O . ALA A 1 91 ? -9.596 7.150 -5.204 1.00 60.72 91 ALA A O 1
ATOM 717 N N . THR A 1 92 ? -8.976 8.448 -3.486 1.00 57.84 92 THR A N 1
ATOM 718 C CA . THR A 1 92 ? -10.048 8.016 -2.574 1.00 57.84 92 THR A CA 1
ATOM 719 C C . THR A 1 92 ? -11.248 8.973 -2.602 1.00 57.84 92 THR A C 1
ATOM 721 O O . THR A 1 92 ? -12.375 8.490 -2.522 1.00 57.84 92 THR A O 1
ATOM 724 N N . SER A 1 93 ? -11.039 10.285 -2.781 1.00 55.53 93 SER A N 1
ATOM 725 C CA . SER A 1 93 ? -12.117 11.295 -2.790 1.00 55.53 93 SER A CA 1
ATOM 726 C C . SER A 1 93 ? -13.054 11.195 -3.998 1.00 55.53 93 SER A C 1
ATOM 728 O O . SER A 1 93 ? -14.259 11.366 -3.841 1.00 55.53 93 SER A O 1
ATOM 730 N N . LEU A 1 94 ? -12.544 10.804 -5.171 1.00 50.66 94 LEU A N 1
ATOM 731 C CA . LEU A 1 94 ? -13.329 10.654 -6.412 1.00 50.66 94 LEU A CA 1
ATOM 732 C C . LEU A 1 94 ? -14.495 9.647 -6.327 1.00 50.66 94 LEU A C 1
ATOM 734 O O . LEU A 1 94 ? -15.380 9.644 -7.178 1.00 50.66 94 LEU A O 1
ATOM 738 N N . ARG A 1 95 ? -14.520 8.772 -5.314 1.00 50.84 95 ARG A N 1
ATOM 739 C CA . ARG A 1 95 ? -15.618 7.810 -5.110 1.00 50.84 95 ARG A CA 1
ATOM 740 C C . ARG A 1 95 ? -16.794 8.378 -4.318 1.00 50.84 95 ARG A C 1
ATOM 742 O O . ARG A 1 95 ? -17.877 7.812 -4.399 1.00 50.84 95 ARG A O 1
ATOM 749 N N . SER A 1 96 ? -16.596 9.466 -3.580 1.00 45.28 96 SER A N 1
ATOM 750 C CA . SER A 1 96 ? -17.648 10.069 -2.754 1.00 45.28 96 SER A CA 1
ATOM 751 C C . SER A 1 96 ? -18.593 10.968 -3.558 1.00 45.28 96 SER A C 1
ATOM 753 O O . SER A 1 96 ? -19.699 11.238 -3.107 1.00 45.28 96 SER A O 1
ATOM 755 N N . GLU A 1 97 ? -18.194 11.401 -4.756 1.00 47.88 97 GLU A N 1
ATOM 756 C CA . GLU A 1 97 ? -18.947 12.378 -5.559 1.00 47.88 97 GLU A CA 1
ATOM 757 C C . GLU A 1 97 ? -19.981 11.749 -6.508 1.00 47.88 97 GLU A C 1
ATOM 759 O O . GLU A 1 97 ? -20.791 12.457 -7.092 1.00 47.88 97 GLU A O 1
ATOM 764 N N . THR A 1 98 ? -20.014 10.420 -6.647 1.00 48.19 98 THR A N 1
ATOM 765 C CA . THR A 1 98 ? -20.951 9.728 -7.560 1.00 48.19 98 THR A CA 1
ATOM 766 C C . THR A 1 98 ? -22.192 9.147 -6.867 1.00 48.19 98 THR A C 1
ATOM 768 O O . THR A 1 98 ? -22.966 8.434 -7.497 1.00 48.19 98 THR A O 1
ATOM 771 N N . GLY A 1 99 ? -22.410 9.453 -5.582 1.00 45.91 99 GLY A N 1
ATOM 772 C CA . GLY A 1 99 ? -23.503 8.893 -4.769 1.00 45.91 99 GLY A CA 1
ATOM 773 C C . GLY A 1 99 ? -24.661 9.840 -4.436 1.00 45.91 99 GLY A C 1
ATOM 774 O O . GLY A 1 99 ? -25.457 9.505 -3.565 1.00 45.91 99 GLY A O 1
ATOM 775 N N . GLY A 1 100 ? -24.754 11.013 -5.068 1.00 45.44 100 GLY A N 1
ATOM 776 C CA . GLY A 1 100 ? -25.778 12.012 -4.750 1.00 45.44 100 GLY A CA 1
ATOM 777 C C . GLY A 1 100 ? -26.358 12.679 -5.990 1.00 45.44 100 GLY A C 1
ATOM 778 O O . GLY A 1 100 ? -26.003 13.809 -6.302 1.00 45.44 100 GLY A O 1
ATOM 779 N N . ALA A 1 101 ? -27.263 11.992 -6.680 1.00 42.78 101 ALA A N 1
ATOM 780 C CA . ALA A 1 101 ? -28.238 12.626 -7.558 1.00 42.78 101 ALA A CA 1
ATOM 781 C C . ALA A 1 101 ? -29.617 12.066 -7.190 1.00 42.78 101 ALA A C 1
ATOM 783 O O . ALA A 1 101 ? -29.792 10.847 -7.154 1.00 42.78 101 ALA A O 1
ATOM 784 N N . ASN A 1 102 ? -30.510 12.989 -6.819 1.00 41.62 102 ASN A N 1
ATOM 785 C CA . ASN A 1 102 ? -31.920 12.771 -6.485 1.00 41.62 102 ASN A CA 1
ATOM 786 C C . ASN A 1 102 ? -32.693 12.074 -7.607 1.00 41.62 102 ASN A C 1
ATOM 788 O O . ASN A 1 102 ? -32.356 12.326 -8.787 1.00 41.62 102 ASN A O 1
#

Radius of gyration: 15.94 Å; Cα contacts (8 Å, |Δi|>4): 109; chains: 1; bounding box: 54×28×36 Å

Sequence (102 aa):
DYTSKACPMCGHTQESNRPRKGLRFACQNNTCGYTLHADLIGARNVTLRTLLVRQDWIRTGCLSTIPDASDNEAKAARLQRYAELRWSPEATSLRSETGGAN

Mean predicted aligned error: 8.98 Å

Secondary structure (DSSP, 8-state):
--TTTB-TTT--B-GGGSGGG-SEEE---TTT--EEEHHHHHHHHHHHHHHHHHHHHHHHSS-TT---TT-HHHHHH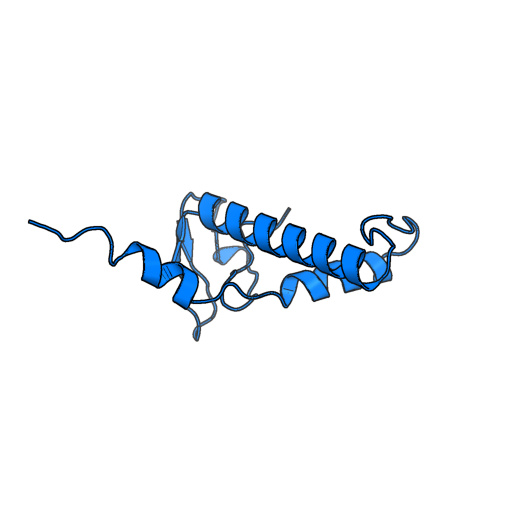HHHHHHH----SHHHHTTTTTS---

Solvent-accessible surface area (backbone atoms only — not comparable to full-atom values): 6029 Å² total; per-residue (Å²): 139,61,51,48,26,39,30,46,70,77,31,55,65,42,67,75,14,22,52,93,78,42,67,55,25,39,35,79,48,90,92,64,58,53,69,48,50,22,67,59,41,26,52,50,45,50,49,54,47,53,52,49,52,51,50,47,19,72,72,67,78,44,65,78,80,65,66,73,85,85,45,70,65,63,53,50,54,52,52,49,61,55,46,66,53,61,54,64,70,66,79,60,55,70,68,69,74,79,77,78,79,136

pLDDT: mean 79.91, std 16.33, range [41.62, 96.94]